Protein AF-A0A7D5S5T1-F1 (afdb_monomer_lite)

Radius of gyration: 18.64 Å; chains: 1; bounding box: 34×25×57 Å

Sequence (97 aa):
MAGKFAATAQLIENKGLSIFADFNPHIQFKKNRHIILLIGQWEYLSALSNTVNHGGYAHLRYNYRLKPLLKWEVLANSNTTGSGICLGGIWQELVRG

Secondary structure (DSSP, 8-state):
-EEEEEEEEEEEEETTTEEEEEEEEEEEEEETTEEEEEEEEEEEEEETTEEEEEEEEEEEEEEEESSSSEEEEEEEEEETTEEEEEEEEEE------

pLDDT: mean 85.53, std 12.43, range [38.59, 95.19]

Structure (mmCIF, N/CA/C/O backbone):
data_AF-A0A7D5S5T1-F1
#
_entry.id   AF-A0A7D5S5T1-F1
#
loop_
_atom_site.group_PDB
_atom_site.id
_atom_site.type_symbol
_atom_site.label_atom_id
_atom_site.label_alt_id
_atom_site.label_comp_id
_atom_site.label_asym_id
_atom_site.label_entity_id
_atom_site.label_seq_id
_atom_site.pdbx_PDB_ins_code
_atom_site.Cartn_x
_atom_site.Cartn_y
_atom_site.Cartn_z
_atom_site.occupancy
_atom_site.B_iso_or_equiv
_atom_site.auth_seq_id
_atom_site.auth_comp_id
_atom_site.auth_asym_id
_atom_site.auth_atom_id
_atom_site.pdbx_PDB_model_num
ATOM 1 N N . MET A 1 1 ? -14.438 11.451 11.894 1.00 59.00 1 MET A N 1
ATOM 2 C CA . MET A 1 1 ? -13.848 10.334 11.116 1.00 59.00 1 MET A CA 1
ATOM 3 C C . MET A 1 1 ? -12.620 10.891 10.425 1.00 59.00 1 MET A C 1
ATOM 5 O O . MET A 1 1 ? -12.734 11.981 9.886 1.00 59.00 1 MET A O 1
ATOM 9 N N . ALA A 1 2 ? -11.461 10.239 10.533 1.00 80.44 2 ALA A N 1
ATOM 10 C CA . ALA A 1 2 ? -10.212 10.770 9.982 1.00 80.44 2 ALA A CA 1
ATOM 11 C C . ALA A 1 2 ? -9.617 9.751 9.008 1.00 80.44 2 ALA A C 1
ATOM 13 O O . ALA A 1 2 ? -9.326 8.617 9.395 1.00 80.44 2 ALA A O 1
ATOM 14 N N . GLY A 1 3 ? -9.488 10.159 7.749 1.00 85.50 3 GLY A N 1
ATOM 15 C CA . GLY A 1 3 ? -8.800 9.417 6.701 1.00 85.50 3 GLY A CA 1
ATOM 16 C C . GLY A 1 3 ? -7.590 10.213 6.230 1.00 85.50 3 GLY A C 1
ATOM 17 O O . GLY A 1 3 ? -7.630 11.443 6.213 1.00 85.50 3 GLY A O 1
ATOM 18 N N . LYS A 1 4 ? -6.516 9.515 5.880 1.00 90.12 4 LYS A N 1
ATOM 19 C CA . LYS A 1 4 ? -5.350 10.074 5.206 1.00 90.12 4 LYS A CA 1
ATOM 20 C C . LYS A 1 4 ? -5.096 9.243 3.961 1.00 90.12 4 LYS A C 1
ATOM 22 O O . LYS A 1 4 ? -5.052 8.019 4.038 1.00 90.12 4 LYS A O 1
ATOM 27 N N . PHE A 1 5 ? -4.950 9.921 2.838 1.00 92.25 5 PHE A N 1
ATOM 28 C CA . PHE A 1 5 ? -4.526 9.335 1.581 1.00 92.25 5 PHE A CA 1
ATOM 29 C C . PHE A 1 5 ? -3.297 10.109 1.123 1.00 92.25 5 PHE A C 1
ATOM 31 O O . PHE A 1 5 ? -3.312 11.340 1.116 1.00 92.25 5 PHE A O 1
ATOM 38 N N . ALA A 1 6 ? -2.244 9.390 0.778 1.00 92.75 6 ALA A N 1
ATOM 39 C CA . ALA A 1 6 ? -1.051 9.920 0.152 1.00 92.75 6 ALA A CA 1
ATOM 40 C C . ALA A 1 6 ? -0.628 8.938 -0.936 1.00 92.75 6 ALA A C 1
ATOM 42 O O . ALA A 1 6 ? -0.770 7.733 -0.772 1.00 92.75 6 ALA A O 1
ATOM 43 N N . ALA A 1 7 ? -0.125 9.442 -2.048 1.00 92.69 7 ALA A N 1
ATOM 44 C CA . ALA A 1 7 ? 0.490 8.613 -3.065 1.00 92.69 7 ALA A CA 1
ATOM 45 C C . ALA A 1 7 ? 1.656 9.394 -3.648 1.00 92.69 7 ALA A C 1
ATOM 47 O O . ALA A 1 7 ? 1.510 10.581 -3.945 1.00 92.69 7 ALA A O 1
ATOM 48 N N . THR A 1 8 ? 2.801 8.742 -3.795 1.00 93.94 8 THR A N 1
ATOM 49 C CA . THR A 1 8 ? 3.931 9.305 -4.531 1.00 93.94 8 THR A CA 1
ATOM 50 C C . THR A 1 8 ? 4.148 8.484 -5.787 1.00 93.94 8 THR A C 1
ATOM 52 O O . THR A 1 8 ? 4.059 7.261 -5.755 1.00 93.94 8 THR A O 1
ATOM 55 N N . ALA A 1 9 ? 4.374 9.169 -6.902 1.00 93.56 9 ALA A N 1
ATOM 56 C CA . ALA A 1 9 ? 4.737 8.558 -8.167 1.00 93.56 9 ALA A CA 1
ATOM 57 C C . ALA A 1 9 ? 6.002 9.251 -8.666 1.00 93.56 9 ALA A C 1
ATOM 59 O O . ALA A 1 9 ? 6.073 10.483 -8.654 1.00 93.56 9 ALA A O 1
ATOM 60 N N . GLN A 1 10 ? 6.988 8.474 -9.089 1.00 93.12 10 GLN A N 1
ATOM 61 C CA . GLN A 1 10 ? 8.233 8.979 -9.637 1.00 93.12 10 GLN A CA 1
ATOM 62 C C . GLN A 1 10 ? 8.513 8.292 -10.966 1.00 93.12 10 GLN A C 1
ATOM 64 O O . GLN A 1 10 ? 8.398 7.078 -11.082 1.00 93.12 10 GLN A O 1
ATOM 69 N N . LEU A 1 11 ? 8.894 9.090 -11.959 1.00 91.31 11 LEU A N 1
ATOM 70 C CA . LEU A 1 11 ? 9.392 8.615 -13.239 1.00 91.31 11 LEU A CA 1
ATOM 71 C C . LEU A 1 11 ? 10.713 9.331 -13.511 1.00 91.31 11 LEU A C 1
ATOM 73 O O . LEU A 1 11 ? 10.757 10.561 -13.538 1.00 91.31 11 LEU A O 1
ATOM 77 N N . ILE A 1 12 ? 11.788 8.568 -13.670 1.00 89.62 12 ILE A N 1
ATOM 78 C CA . ILE A 1 12 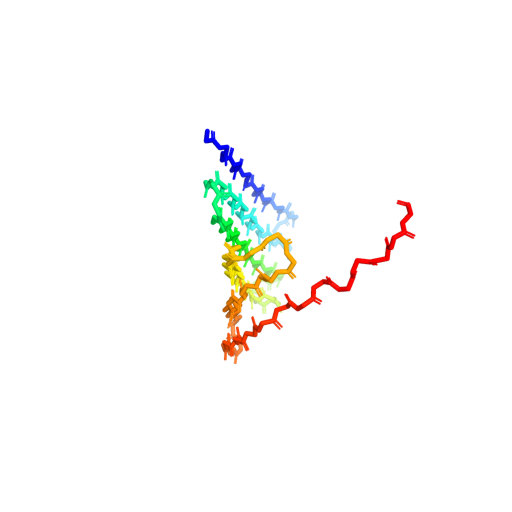? 13.109 9.080 -14.025 1.00 89.62 12 ILE A CA 1
ATOM 79 C C . ILE A 1 12 ? 13.542 8.385 -15.308 1.00 89.62 12 ILE A C 1
ATOM 81 O O . ILE A 1 12 ? 13.625 7.161 -15.365 1.00 89.62 12 ILE A O 1
ATOM 85 N N . GLU A 1 13 ? 13.871 9.178 -16.318 1.00 88.31 13 GLU A N 1
ATOM 86 C CA . GLU A 1 13 ? 14.489 8.710 -17.551 1.00 88.31 13 GLU A CA 1
ATOM 87 C C . GLU A 1 13 ? 15.872 9.348 -17.686 1.00 88.31 13 GLU A C 1
ATOM 89 O O . GLU A 1 13 ? 16.041 10.552 -17.476 1.00 88.31 13 GLU A O 1
ATOM 94 N N . ASN A 1 14 ? 16.875 8.551 -18.045 1.00 84.88 14 ASN A N 1
ATOM 95 C CA . ASN A 1 14 ? 18.224 9.041 -18.290 1.00 84.88 14 ASN A CA 1
ATOM 96 C C . ASN A 1 14 ? 18.653 8.731 -19.724 1.00 84.88 14 ASN A C 1
ATOM 98 O O . ASN A 1 14 ? 19.061 7.606 -19.988 1.00 84.88 14 ASN A O 1
ATOM 102 N N . LYS A 1 15 ? 18.552 9.721 -20.628 1.00 80.31 15 LYS A N 1
ATOM 103 C CA . LYS A 1 15 ? 19.062 9.738 -22.023 1.00 80.31 15 LYS A CA 1
ATOM 104 C C . LYS A 1 15 ? 19.059 8.369 -22.743 1.00 80.31 15 LYS A C 1
ATOM 106 O O . LYS A 1 15 ? 20.042 8.010 -23.387 1.00 80.31 15 LYS A O 1
ATOM 111 N N . GLY A 1 16 ? 17.977 7.597 -22.617 1.00 67.62 16 GLY A N 1
ATOM 112 C CA . GLY A 1 16 ? 17.826 6.273 -23.238 1.00 67.62 16 GLY A CA 1
ATOM 113 C C . GLY A 1 16 ? 18.643 5.126 -22.618 1.00 67.62 16 GLY A C 1
ATOM 114 O O . GLY A 1 16 ? 18.601 4.009 -23.127 1.00 67.62 16 GLY A O 1
ATOM 115 N N . LEU A 1 17 ? 19.376 5.368 -21.530 1.00 81.44 17 LEU A N 1
ATOM 116 C CA . LEU A 1 17 ? 20.167 4.365 -20.822 1.00 81.44 17 LEU A CA 1
ATOM 117 C C . LEU A 1 17 ? 19.375 3.677 -19.708 1.00 81.44 17 LEU A C 1
ATOM 119 O O . LEU A 1 17 ? 19.569 2.483 -19.495 1.00 81.44 17 LEU A O 1
ATOM 123 N N . SER A 1 18 ? 18.499 4.399 -19.001 1.00 85.88 18 SER A N 1
ATOM 124 C CA . SER A 1 18 ? 17.663 3.816 -17.948 1.00 85.88 18 SER A CA 1
ATOM 125 C C . SER A 1 18 ? 16.307 4.499 -17.788 1.00 85.88 18 SER A C 1
ATOM 127 O O . SER A 1 18 ? 16.168 5.705 -17.999 1.00 85.88 18 SER A O 1
ATOM 129 N N . ILE A 1 19 ? 15.321 3.696 -17.389 1.00 89.00 19 ILE A N 1
ATOM 130 C CA . ILE A 1 19 ? 13.965 4.110 -17.031 1.00 89.00 19 ILE A CA 1
ATOM 131 C C . ILE A 1 19 ? 13.676 3.552 -15.642 1.00 89.00 19 ILE A C 1
ATOM 133 O O . ILE A 1 19 ? 13.774 2.345 -15.423 1.00 89.00 19 ILE A O 1
ATOM 137 N N . PHE A 1 20 ? 13.311 4.433 -14.721 1.00 90.81 20 PHE A N 1
ATOM 138 C CA . PHE A 1 20 ? 12.884 4.099 -13.372 1.00 90.81 20 PHE A CA 1
ATOM 139 C C . PHE A 1 20 ? 11.474 4.630 -13.144 1.00 90.81 20 PHE A C 1
ATOM 141 O O . PHE A 1 20 ? 11.214 5.813 -13.368 1.00 90.81 20 PHE A O 1
ATOM 148 N N . ALA A 1 21 ? 10.582 3.761 -12.687 1.00 92.19 21 ALA A N 1
ATOM 149 C CA . ALA A 1 21 ? 9.234 4.100 -12.277 1.00 92.19 21 ALA A CA 1
ATOM 150 C C . ALA A 1 21 ? 8.985 3.564 -10.866 1.00 92.19 21 ALA A C 1
ATOM 152 O O . ALA A 1 21 ? 9.240 2.395 -10.586 1.00 92.19 21 ALA A O 1
ATOM 153 N N . ASP A 1 22 ? 8.460 4.417 -9.998 1.00 93.00 22 ASP A N 1
ATOM 154 C CA . ASP A 1 22 ? 8.073 4.069 -8.636 1.00 93.00 22 ASP A CA 1
AT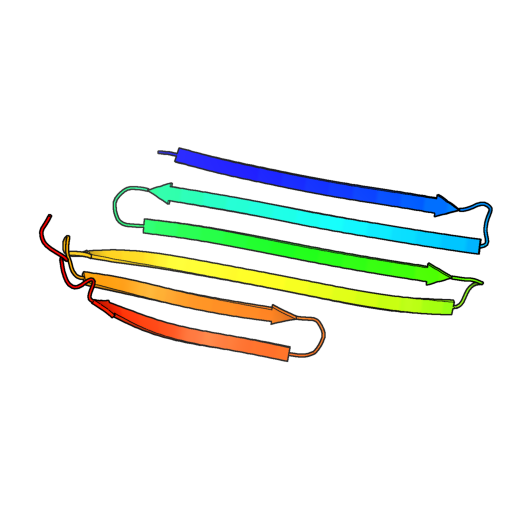OM 155 C C . ASP A 1 22 ? 6.676 4.616 -8.339 1.00 93.00 22 ASP A C 1
ATOM 157 O O . ASP A 1 22 ? 6.319 5.727 -8.745 1.00 93.00 22 ASP A O 1
ATOM 161 N N . PHE A 1 23 ? 5.871 3.814 -7.648 1.00 93.88 23 PHE A N 1
ATOM 162 C CA . PHE A 1 23 ? 4.544 4.193 -7.192 1.00 93.88 23 PHE A CA 1
ATOM 163 C C . PHE A 1 23 ? 4.279 3.677 -5.780 1.00 93.88 23 PHE A C 1
ATOM 165 O O . PHE A 1 23 ? 4.315 2.477 -5.523 1.00 93.88 23 PHE A O 1
ATOM 172 N N . ASN A 1 24 ? 3.947 4.593 -4.875 1.00 93.50 24 ASN A N 1
ATOM 173 C CA . ASN A 1 24 ? 3.861 4.361 -3.437 1.00 93.50 24 ASN A CA 1
ATOM 174 C C . ASN A 1 24 ? 2.546 4.907 -2.853 1.00 93.50 24 ASN A C 1
ATOM 176 O O . ASN A 1 24 ? 2.520 6.002 -2.276 1.00 93.50 24 ASN A O 1
ATOM 180 N N . PRO A 1 25 ? 1.416 4.198 -3.021 1.00 95.06 25 PRO A N 1
ATOM 181 C CA . PRO A 1 25 ? 0.157 4.558 -2.385 1.00 95.06 25 PRO A CA 1
ATOM 182 C C . PRO A 1 25 ? 0.153 4.224 -0.886 1.00 95.06 25 PRO A C 1
ATOM 184 O O . PRO A 1 25 ? 0.537 3.144 -0.446 1.00 95.06 25 PRO A O 1
ATOM 187 N N . HIS A 1 2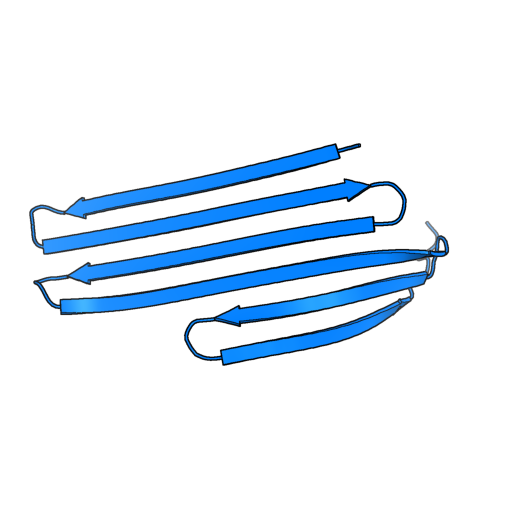6 ? -0.382 5.141 -0.090 1.00 94.62 26 HIS A N 1
ATOM 188 C CA . HIS A 1 26 ? -0.517 5.039 1.354 1.00 94.62 26 HIS A CA 1
ATOM 189 C C . HIS A 1 26 ? -1.899 5.528 1.789 1.00 94.62 26 HIS A C 1
ATOM 191 O O . HIS A 1 26 ? -2.262 6.695 1.628 1.00 94.62 26 HIS A O 1
ATOM 197 N N . ILE A 1 27 ? -2.676 4.638 2.395 1.00 94.69 27 ILE A N 1
ATOM 198 C CA . ILE A 1 27 ? -4.041 4.911 2.832 1.00 94.69 27 ILE A CA 1
ATOM 199 C C . ILE A 1 27 ? -4.175 4.520 4.293 1.00 94.69 27 ILE A C 1
ATOM 201 O O . ILE A 1 27 ? -3.976 3.370 4.670 1.00 94.69 27 ILE A O 1
ATOM 205 N N . GLN A 1 28 ? -4.583 5.469 5.123 1.00 95.00 28 GLN A N 1
ATOM 206 C CA . GLN A 1 28 ? -4.886 5.228 6.521 1.00 95.00 28 GLN A CA 1
ATOM 207 C C . GLN A 1 28 ? -6.310 5.670 6.823 1.00 95.00 28 GLN A C 1
ATOM 209 O O . GLN A 1 28 ? -6.689 6.821 6.612 1.00 95.00 28 GLN A O 1
ATOM 214 N N . PHE A 1 29 ? -7.094 4.768 7.393 1.00 94.31 29 PHE A N 1
ATOM 215 C CA . PHE A 1 29 ? -8.460 5.033 7.792 1.00 94.31 29 PHE A CA 1
ATOM 216 C C . PHE A 1 29 ? -8.658 4.742 9.278 1.00 94.31 29 PHE A C 1
ATOM 218 O O . PHE A 1 29 ? -8.358 3.650 9.757 1.00 94.31 29 PHE A O 1
ATOM 225 N N . LYS A 1 30 ? -9.188 5.714 10.027 1.00 93.31 30 LYS A N 1
ATOM 226 C CA . LYS A 1 30 ? -9.471 5.566 11.457 1.00 93.31 30 LYS A CA 1
ATOM 227 C C . LYS A 1 30 ? -10.919 5.921 11.774 1.00 93.31 30 LYS A C 1
ATOM 229 O O . LYS A 1 30 ? -11.363 7.061 11.589 1.00 93.31 30 LYS A O 1
ATOM 234 N N . LYS A 1 31 ? -11.634 4.955 12.355 1.00 92.25 31 LYS A N 1
ATOM 235 C CA . LYS A 1 31 ? -13.011 5.116 12.834 1.00 92.25 31 LYS A CA 1
ATOM 236 C C . LYS A 1 31 ? -13.211 4.393 14.162 1.00 92.25 31 LYS A C 1
ATOM 238 O O . LYS A 1 31 ? -13.169 3.171 14.231 1.00 92.25 31 LYS A O 1
ATOM 243 N N . ASN A 1 32 ? -13.490 5.155 15.218 1.00 89.38 32 ASN A N 1
ATOM 244 C CA . ASN A 1 32 ? -13.782 4.668 16.570 1.00 89.38 32 ASN A CA 1
ATOM 245 C C . ASN A 1 32 ? -12.718 3.681 17.092 1.00 89.38 32 ASN A C 1
ATOM 247 O O . ASN A 1 32 ? -11.625 4.093 17.477 1.00 89.38 32 ASN A O 1
ATOM 251 N N . ARG A 1 33 ? -13.043 2.383 17.108 1.00 90.38 33 ARG A N 1
ATOM 252 C CA . ARG A 1 33 ? -12.179 1.287 17.572 1.00 90.38 33 ARG A CA 1
ATOM 253 C C . ARG A 1 33 ? -11.380 0.625 16.443 1.00 90.38 33 ARG A C 1
ATOM 255 O O . ARG A 1 33 ? -10.583 -0.257 16.732 1.00 90.38 33 ARG A O 1
ATOM 262 N N . HIS A 1 34 ? -11.571 1.056 15.199 1.00 91.62 34 HIS A N 1
ATOM 263 C CA . HIS A 1 34 ? -10.971 0.478 14.001 1.00 91.62 34 HIS A CA 1
ATOM 264 C C . HIS A 1 34 ? -9.914 1.414 13.418 1.00 91.62 34 HIS A C 1
ATOM 266 O O . HIS A 1 34 ? -10.157 2.613 13.233 1.00 91.62 34 HIS A O 1
ATOM 272 N N . ILE A 1 35 ? -8.752 0.853 13.101 1.00 93.00 35 ILE A N 1
ATOM 273 C CA . ILE A 1 35 ? -7.706 1.510 12.322 1.00 93.00 35 ILE A CA 1
ATOM 274 C C . ILE A 1 35 ? -7.312 0.550 11.207 1.00 93.00 35 ILE A C 1
ATOM 276 O O . ILE A 1 35 ? -6.928 -0.581 11.482 1.00 93.00 35 ILE A O 1
ATOM 280 N N . ILE A 1 36 ? -7.415 1.006 9.967 1.00 93.62 36 ILE A N 1
ATOM 281 C CA . ILE A 1 36 ? -6.965 0.291 8.776 1.00 93.62 36 ILE A CA 1
ATOM 282 C C . ILE A 1 36 ? -5.827 1.100 8.168 1.00 93.62 36 ILE A C 1
ATOM 284 O O . ILE A 1 36 ? -5.907 2.326 8.078 1.00 93.62 36 ILE A O 1
ATOM 288 N N . LEU A 1 37 ? -4.772 0.412 7.768 1.00 94.12 37 LEU A N 1
ATOM 289 C CA . LEU A 1 37 ? -3.634 0.969 7.066 1.00 94.12 37 LEU A CA 1
ATOM 290 C C . LEU A 1 37 ? -3.337 0.067 5.873 1.00 94.12 37 LEU A C 1
ATOM 292 O O . LEU A 1 37 ? -3.092 -1.121 6.051 1.00 94.12 37 LEU A O 1
ATOM 296 N N . LEU A 1 38 ? -3.373 0.641 4.680 1.00 94.81 38 LEU A N 1
ATOM 297 C CA . LEU A 1 38 ? -2.993 -0.002 3.436 1.00 94.81 38 LEU A CA 1
ATOM 298 C C . LEU A 1 38 ? -1.810 0.765 2.855 1.00 94.81 38 LEU A C 1
ATOM 300 O O . LEU A 1 38 ? -1.894 1.975 2.658 1.00 94.81 38 LEU A O 1
ATOM 304 N N . ILE A 1 39 ? -0.721 0.064 2.584 1.00 95.19 39 ILE A N 1
ATOM 305 C CA . ILE A 1 39 ? 0.462 0.614 1.927 1.00 95.19 39 ILE A CA 1
ATOM 306 C C . ILE A 1 39 ? 0.755 -0.272 0.732 1.00 95.19 39 ILE A C 1
ATOM 308 O O . ILE A 1 39 ? 0.752 -1.493 0.858 1.00 95.19 39 ILE A O 1
ATOM 312 N N . GLY A 1 40 ? 0.985 0.339 -0.417 1.00 94.31 40 GLY A N 1
ATOM 313 C CA . GLY A 1 40 ? 1.517 -0.325 -1.589 1.00 94.31 40 GLY A CA 1
ATOM 314 C C . GLY A 1 40 ? 2.812 0.346 -2.007 1.00 94.31 40 GLY A C 1
ATOM 315 O O . GLY A 1 40 ? 2.998 1.537 -1.775 1.00 94.31 40 GLY A O 1
ATOM 316 N N . GLN A 1 41 ? 3.673 -0.432 -2.635 1.00 94.12 41 GLN A N 1
ATOM 317 C CA . GLN A 1 41 ? 4.843 0.030 -3.348 1.00 94.12 41 GLN A CA 1
ATOM 318 C C . GLN A 1 41 ? 4.983 -0.804 -4.612 1.00 94.12 41 GLN A C 1
ATOM 320 O O . GLN A 1 41 ? 4.817 -2.025 -4.579 1.00 94.12 41 GLN A O 1
ATOM 325 N N . TRP A 1 42 ? 5.290 -0.153 -5.719 1.00 93.50 42 TRP A N 1
ATOM 326 C CA . TRP A 1 42 ? 5.629 -0.801 -6.970 1.00 93.50 42 TRP A CA 1
ATOM 327 C C . TRP A 1 42 ? 6.820 -0.089 -7.590 1.00 93.50 42 TRP A C 1
ATOM 329 O O . TRP A 1 42 ? 6.800 1.130 -7.727 1.00 93.50 42 TRP A O 1
ATOM 339 N N . GLU A 1 43 ? 7.840 -0.859 -7.945 1.00 92.88 43 GLU A N 1
ATOM 340 C CA . GLU A 1 43 ? 9.089 -0.383 -8.518 1.00 92.88 43 GLU A CA 1
ATOM 341 C C . GLU A 1 43 ? 9.374 -1.132 -9.821 1.00 92.88 43 GLU A C 1
ATOM 343 O O . GLU A 1 43 ? 9.265 -2.363 -9.910 1.00 92.88 43 GLU A O 1
ATOM 348 N N . TYR A 1 44 ? 9.777 -0.373 -10.832 1.00 92.44 44 TYR A N 1
ATOM 349 C CA . TYR A 1 44 ? 10.245 -0.883 -12.105 1.00 92.44 44 TYR A CA 1
ATOM 350 C C . TYR A 1 44 ? 11.502 -0.129 -12.535 1.00 92.44 44 TYR A C 1
ATOM 352 O O . TYR A 1 44 ? 11.493 1.094 -12.665 1.00 92.44 44 TYR A O 1
ATOM 360 N N . LEU A 1 45 ? 12.579 -0.868 -12.789 1.00 91.56 45 LEU A N 1
ATOM 361 C CA . LEU A 1 45 ? 13.847 -0.334 -13.268 1.00 91.56 45 LEU A CA 1
ATOM 362 C C . LEU A 1 45 ? 14.324 -1.137 -14.477 1.00 91.56 45 LEU A C 1
ATOM 364 O O . LEU A 1 45 ? 14.628 -2.331 -14.383 1.00 91.56 45 LEU A O 1
ATOM 368 N N . SER A 1 46 ? 14.469 -0.448 -15.604 1.00 89.31 46 SER A N 1
ATOM 369 C CA . SER A 1 46 ? 15.112 -0.974 -16.803 1.00 89.31 46 SER A CA 1
ATOM 370 C C . SER A 1 46 ? 16.362 -0.166 -17.135 1.00 89.31 46 SER A C 1
ATOM 372 O O . SER A 1 46 ? 16.374 1.058 -17.001 1.00 89.31 46 SER A O 1
ATOM 374 N N . ALA A 1 47 ? 17.418 -0.851 -17.571 1.00 88.06 47 ALA A N 1
ATOM 375 C CA . ALA A 1 47 ? 18.646 -0.240 -18.061 1.00 88.06 47 ALA A CA 1
ATOM 376 C C . ALA A 1 47 ? 19.121 -0.954 -19.331 1.00 88.06 47 ALA A C 1
ATOM 378 O O . ALA A 1 47 ? 19.087 -2.182 -19.393 1.00 88.06 47 ALA A O 1
ATOM 379 N N . LEU A 1 48 ? 19.570 -0.197 -20.338 1.00 82.62 48 LEU A N 1
ATOM 380 C CA . LEU A 1 48 ? 20.105 -0.712 -21.607 1.00 82.62 48 LEU A CA 1
ATOM 381 C C . LEU A 1 48 ? 19.211 -1.797 -22.245 1.00 82.62 48 LEU A C 1
ATOM 383 O O . LEU A 1 48 ? 19.699 -2.820 -22.716 1.00 82.62 48 LEU A O 1
ATOM 387 N N . SER A 1 49 ? 17.890 -1.583 -22.230 1.00 74.62 49 SER A N 1
ATOM 388 C CA . SER A 1 49 ? 16.867 -2.516 -22.737 1.00 74.62 49 SER A CA 1
ATOM 389 C C . SER A 1 49 ? 16.694 -3.832 -21.957 1.00 74.62 49 SER A C 1
ATOM 391 O O . SER A 1 49 ? 15.910 -4.682 -22.379 1.00 74.62 49 SER A O 1
ATOM 393 N N . ASN A 1 50 ? 17.353 -3.999 -20.808 1.00 82.69 50 ASN A N 1
ATOM 394 C CA . ASN A 1 50 ? 17.147 -5.128 -19.904 1.00 82.69 50 ASN A CA 1
ATOM 395 C C . ASN A 1 50 ? 16.359 -4.696 -18.663 1.00 82.69 50 ASN A C 1
ATOM 397 O O . ASN A 1 50 ? 16.512 -3.580 -18.161 1.00 82.69 50 ASN A O 1
ATOM 401 N N . THR A 1 51 ? 15.496 -5.580 -18.157 1.00 84.88 51 THR A N 1
ATOM 402 C CA . THR A 1 51 ? 14.810 -5.360 -16.874 1.00 84.88 51 THR A CA 1
ATOM 403 C C . THR A 1 51 ? 15.771 -5.736 -15.754 1.00 84.88 51 THR A C 1
ATOM 405 O O . THR A 1 51 ? 16.166 -6.894 -15.649 1.00 84.88 51 THR A O 1
ATOM 408 N N . VAL A 1 52 ? 16.176 -4.749 -14.954 1.00 87.38 52 VAL A N 1
ATOM 409 C CA . VAL A 1 52 ? 17.125 -4.939 -13.846 1.00 87.38 52 VAL A CA 1
ATOM 410 C C . VAL A 1 52 ? 16.374 -5.251 -12.561 1.00 87.38 52 VAL A C 1
ATOM 412 O O . VAL A 1 52 ? 16.774 -6.142 -11.818 1.00 87.38 52 VAL A O 1
ATOM 415 N N . ASN A 1 53 ? 15.277 -4.535 -12.313 1.00 83.62 53 ASN A N 1
ATOM 416 C CA . ASN A 1 53 ? 14.434 -4.770 -11.155 1.00 83.62 53 ASN A CA 1
ATOM 417 C C . ASN A 1 53 ? 12.962 -4.622 -11.531 1.00 83.62 53 ASN A C 1
ATOM 419 O O . ASN A 1 53 ? 12.568 -3.668 -12.203 1.00 83.62 53 ASN A O 1
ATOM 423 N N . HIS A 1 54 ? 12.151 -5.567 -11.077 1.00 88.81 54 HIS A N 1
ATOM 424 C CA . HIS A 1 54 ? 10.711 -5.408 -11.035 1.00 88.81 54 HIS A CA 1
ATOM 425 C C . HIS A 1 54 ? 10.231 -5.978 -9.706 1.00 88.81 54 HIS A C 1
ATOM 427 O O . HIS A 1 54 ? 10.533 -7.117 -9.347 1.00 88.81 54 HIS A O 1
ATOM 433 N N . GLY A 1 55 ? 9.484 -5.182 -8.958 1.00 90.62 55 GLY A N 1
ATOM 434 C CA . GLY A 1 55 ? 9.112 -5.561 -7.611 1.00 90.62 55 GLY A CA 1
ATOM 435 C C . GLY A 1 55 ? 7.906 -4.789 -7.135 1.00 90.62 55 GLY A C 1
ATOM 436 O O . GLY A 1 55 ? 7.664 -3.652 -7.523 1.00 90.62 55 GLY A O 1
ATOM 437 N N . GLY A 1 56 ? 7.120 -5.426 -6.290 1.00 92.44 56 GLY A N 1
ATOM 438 C CA . GLY A 1 56 ? 6.001 -4.792 -5.632 1.00 92.44 56 GLY A CA 1
ATOM 439 C C . GLY A 1 56 ? 5.813 -5.369 -4.249 1.00 92.44 56 GLY A C 1
ATOM 440 O O . GLY A 1 56 ? 6.148 -6.527 -3.986 1.00 92.44 56 GLY A O 1
ATOM 441 N N . TYR A 1 57 ? 5.271 -4.543 -3.373 1.00 93.81 57 TYR A N 1
ATOM 442 C CA . TYR A 1 57 ? 4.905 -4.903 -2.022 1.00 93.81 57 TYR A CA 1
ATOM 443 C C . TYR A 1 57 ? 3.567 -4.263 -1.667 1.00 93.81 57 TYR A C 1
ATOM 445 O O . TYR A 1 57 ? 3.297 -3.114 -2.000 1.00 93.81 57 TYR A O 1
ATOM 453 N N . ALA A 1 58 ? 2.729 -5.012 -0.968 1.00 93.62 58 ALA A N 1
ATOM 454 C CA . ALA A 1 58 ? 1.486 -4.547 -0.394 1.00 93.62 58 ALA A CA 1
ATOM 455 C C . ALA A 1 58 ? 1.429 -4.969 1.076 1.00 93.62 58 ALA A C 1
ATOM 457 O O . ALA A 1 58 ? 1.679 -6.124 1.423 1.00 93.62 58 ALA A O 1
ATOM 458 N N . HIS A 1 59 ? 1.062 -4.022 1.927 1.00 93.38 59 HIS A N 1
ATOM 459 C CA . HIS A 1 59 ? 0.898 -4.176 3.361 1.00 93.38 59 HIS A CA 1
ATOM 460 C C . HIS A 1 59 ? -0.501 -3.744 3.756 1.00 93.38 59 HIS A C 1
ATOM 462 O O . HIS A 1 59 ? -0.863 -2.576 3.610 1.00 93.38 59 HIS A O 1
ATOM 468 N N . LEU A 1 60 ? -1.265 -4.661 4.326 1.00 93.56 60 LEU A N 1
ATOM 469 C CA . LEU A 1 60 ? -2.521 -4.361 4.980 1.00 93.56 60 LEU A CA 1
ATOM 470 C C . LEU A 1 60 ? -2.373 -4.627 6.472 1.00 93.56 60 LEU A C 1
ATOM 472 O O . LEU A 1 60 ? -2.081 -5.741 6.898 1.00 93.56 60 LEU A O 1
ATOM 476 N N . ARG A 1 61 ? -2.646 -3.604 7.272 1.00 93.69 61 ARG A N 1
ATOM 477 C CA . ARG A 1 61 ? -2.709 -3.699 8.724 1.00 93.69 61 ARG A CA 1
ATOM 478 C C . ARG A 1 61 ? -4.071 -3.246 9.205 1.00 93.69 61 ARG A C 1
ATOM 480 O O . ARG A 1 61 ? -4.486 -2.109 8.979 1.00 93.69 61 ARG A O 1
ATOM 487 N N . TYR A 1 62 ? -4.748 -4.128 9.917 1.00 92.94 62 TYR A N 1
ATOM 488 C CA . TYR A 1 62 ? -6.012 -3.846 10.566 1.00 92.94 62 TYR A CA 1
ATOM 489 C C . TYR A 1 62 ? -5.878 -4.009 12.075 1.00 92.94 62 TYR A C 1
ATOM 491 O O . TYR A 1 62 ? -5.547 -5.079 12.573 1.00 92.94 62 TYR A O 1
ATOM 499 N N . ASN A 1 63 ? -6.178 -2.938 12.803 1.00 92.06 63 ASN A N 1
ATOM 500 C CA . ASN A 1 63 ? -6.156 -2.898 14.256 1.00 92.06 63 ASN A CA 1
ATOM 501 C C . ASN A 1 63 ? -7.562 -2.644 14.795 1.00 92.06 63 ASN A C 1
ATOM 503 O O . ASN A 1 63 ? -8.195 -1.633 14.469 1.00 92.06 63 ASN A O 1
ATOM 507 N N . TYR A 1 64 ? -8.012 -3.521 15.689 1.00 90.69 64 TYR A N 1
ATOM 508 C CA . TYR A 1 64 ? -9.268 -3.388 16.413 1.00 90.69 64 TYR A CA 1
ATOM 509 C C . TYR A 1 64 ? -9.032 -3.248 17.917 1.00 90.69 64 TYR A C 1
ATOM 511 O O . TYR A 1 64 ? -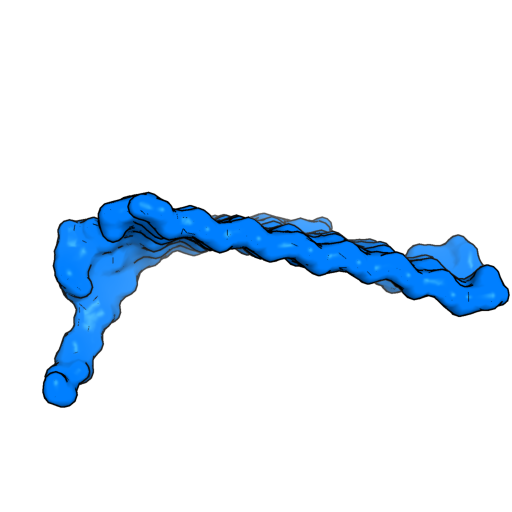8.388 -4.077 18.558 1.00 90.69 64 TYR A O 1
ATOM 519 N N . ARG A 1 65 ? -9.571 -2.187 18.517 1.00 88.00 65 ARG A N 1
ATOM 520 C CA . ARG A 1 65 ? -9.497 -1.948 19.961 1.00 88.00 65 ARG A CA 1
ATOM 521 C C . ARG A 1 65 ? -10.659 -2.651 20.666 1.00 88.00 65 ARG A C 1
ATOM 523 O O . ARG A 1 65 ? -11.783 -2.156 20.633 1.00 88.00 65 ARG A O 1
ATOM 530 N N . LEU A 1 66 ? -10.371 -3.752 21.357 1.00 85.69 66 LEU A N 1
ATOM 531 C CA . LEU A 1 66 ? -11.344 -4.492 22.171 1.00 85.69 66 LEU A CA 1
ATOM 532 C C . LEU A 1 66 ? -11.597 -3.782 23.513 1.00 85.69 66 LEU A C 1
ATOM 534 O O . LEU A 1 66 ? -12.744 -3.534 23.884 1.00 85.69 66 LEU A O 1
ATOM 538 N N . LYS A 1 67 ? -10.518 -3.402 24.211 1.00 83.19 67 LYS A N 1
ATOM 539 C CA . LYS A 1 67 ? -10.510 -2.638 25.476 1.00 83.19 67 LYS A CA 1
ATOM 540 C C . LYS A 1 67 ? -9.412 -1.559 25.424 1.00 83.19 67 LYS A C 1
ATOM 542 O O . LYS A 1 67 ? -8.582 -1.610 24.518 1.00 83.19 67 LYS A O 1
ATOM 547 N N . PRO A 1 68 ? -9.352 -0.588 26.358 1.00 79.75 68 PRO A N 1
ATOM 548 C CA . PRO A 1 68 ? -8.259 0.393 26.389 1.00 79.75 68 PRO A CA 1
ATOM 549 C C . PRO A 1 68 ? -6.854 -0.239 26.365 1.00 79.75 68 PRO A C 1
ATOM 551 O O . PRO A 1 68 ? -5.964 0.300 25.713 1.00 79.75 68 PRO A O 1
ATOM 554 N N . LEU A 1 69 ? -6.704 -1.413 26.990 1.00 81.12 69 LEU A N 1
ATOM 555 C CA . LEU A 1 69 ? -5.449 -2.169 27.118 1.00 81.12 69 LEU A CA 1
ATOM 556 C C . LEU A 1 69 ? -5.283 -3.320 26.111 1.00 81.12 69 LEU A C 1
ATOM 558 O O . LEU A 1 69 ? -4.166 -3.778 25.886 1.00 81.12 69 LEU A O 1
ATOM 562 N N . LEU A 1 70 ? -6.378 -3.786 25.501 1.00 82.56 70 LEU A N 1
ATOM 563 C CA . LEU A 1 70 ? -6.374 -4.958 24.624 1.00 82.56 70 LEU A CA 1
ATOM 564 C C . LEU A 1 70 ? -6.705 -4.555 23.193 1.00 82.56 70 LEU A C 1
ATOM 566 O O . LEU A 1 70 ? -7.802 -4.056 22.905 1.00 82.56 70 LEU A O 1
ATOM 570 N N . LYS A 1 71 ? -5.762 -4.817 22.292 1.00 86.62 71 LYS A N 1
ATOM 571 C CA . LYS A 1 71 ? -5.915 -4.596 20.857 1.00 86.62 71 LYS A CA 1
ATOM 572 C C . LYS A 1 71 ? -5.723 -5.918 20.131 1.00 86.62 71 LYS A C 1
ATOM 574 O O . LYS A 1 71 ? -4.936 -6.759 20.550 1.00 86.62 71 LYS A O 1
ATOM 579 N N . TRP A 1 72 ? -6.463 -6.088 19.053 1.00 88.38 72 TRP A N 1
ATOM 580 C CA . TRP A 1 72 ? -6.279 -7.178 18.113 1.00 88.38 72 TRP A CA 1
ATOM 581 C C . TRP A 1 72 ? -5.735 -6.615 16.815 1.00 88.38 72 TRP A C 1
ATOM 583 O O . TRP A 1 72 ? -6.153 -5.535 16.390 1.00 88.38 72 TRP A O 1
ATOM 593 N N . GLU A 1 73 ? -4.808 -7.343 16.217 1.00 90.06 73 GLU A N 1
ATOM 594 C CA . GLU A 1 73 ? -4.096 -6.938 15.021 1.00 90.06 73 GLU A CA 1
ATOM 595 C C . GLU A 1 73 ? -4.113 -8.064 13.988 1.00 90.06 73 GLU A C 1
ATOM 597 O O . GLU A 1 73 ? -3.875 -9.234 14.295 1.00 90.06 73 GLU A O 1
ATOM 602 N N . VAL A 1 74 ? -4.407 -7.675 12.753 1.00 91.31 74 VAL A N 1
ATOM 603 C CA . VAL A 1 74 ? -4.305 -8.506 11.560 1.00 91.31 74 VAL A CA 1
ATOM 604 C C . VAL A 1 74 ? -3.337 -7.822 10.611 1.00 91.31 74 VAL A C 1
ATOM 606 O O . VAL A 1 74 ? -3.559 -6.673 10.224 1.00 91.31 74 VAL A O 1
ATOM 609 N N . LEU A 1 75 ? -2.282 -8.534 10.233 1.00 90.44 75 LEU A N 1
ATOM 610 C CA . LEU A 1 75 ? -1.357 -8.135 9.183 1.00 90.44 75 LEU A CA 1
ATOM 611 C C . LEU A 1 75 ? -1.508 -9.075 7.995 1.00 90.44 75 LEU A C 1
ATOM 613 O O . LEU A 1 75 ? -1.475 -10.291 8.164 1.00 90.44 75 LEU A O 1
ATOM 617 N N . ALA A 1 76 ? -1.589 -8.513 6.800 1.00 91.44 76 ALA A N 1
ATOM 618 C CA . ALA A 1 76 ? -1.440 -9.246 5.558 1.00 91.44 76 ALA A CA 1
ATOM 619 C C . ALA A 1 76 ? -0.401 -8.538 4.694 1.00 91.44 76 ALA A C 1
ATOM 621 O O . ALA A 1 76 ? -0.493 -7.336 4.454 1.00 91.44 76 ALA A O 1
ATOM 622 N N . ASN A 1 77 ? 0.587 -9.298 4.243 1.00 90.06 77 ASN A N 1
ATOM 623 C CA . ASN A 1 77 ? 1.676 -8.816 3.414 1.00 90.06 77 ASN A CA 1
ATOM 624 C C . ASN A 1 77 ? 1.724 -9.638 2.141 1.00 90.06 77 ASN A C 1
ATOM 626 O O . ASN A 1 77 ? 1.612 -10.862 2.185 1.00 90.06 77 ASN A O 1
ATOM 630 N N . SER A 1 78 ? 1.951 -8.981 1.017 1.00 92.44 78 SER A N 1
ATOM 631 C CA . SER A 1 78 ? 2.261 -9.651 -0.235 1.00 92.44 78 SER A CA 1
ATOM 632 C C . SER A 1 78 ? 3.377 -8.901 -0.926 1.00 92.44 78 SER A C 1
ATOM 634 O O . SER A 1 78 ? 3.415 -7.677 -0.910 1.00 92.44 78 SER A O 1
ATOM 636 N N . ASN A 1 79 ? 4.305 -9.637 -1.508 1.00 91.00 79 ASN A N 1
ATOM 637 C CA . ASN A 1 79 ? 5.302 -9.114 -2.413 1.00 91.00 79 ASN A CA 1
ATOM 638 C C . ASN A 1 79 ? 5.364 -9.991 -3.664 1.00 91.00 79 ASN A C 1
ATOM 640 O O . ASN A 1 79 ? 4.698 -11.020 -3.764 1.00 91.00 79 ASN A O 1
ATOM 644 N N . THR A 1 80 ? 6.191 -9.592 -4.623 1.00 86.25 80 THR A N 1
ATOM 645 C CA . THR A 1 80 ? 6.382 -10.326 -5.883 1.00 86.25 80 THR A CA 1
ATOM 646 C C . THR A 1 80 ? 6.813 -11.785 -5.687 1.00 86.25 80 THR A C 1
ATOM 648 O O . THR A 1 80 ? 6.572 -12.611 -6.560 1.00 86.25 80 THR A O 1
ATOM 651 N N . THR A 1 81 ? 7.418 -12.124 -4.546 1.00 85.75 81 THR A N 1
ATOM 652 C CA . THR A 1 81 ? 7.952 -13.466 -4.265 1.00 85.75 81 THR A CA 1
ATOM 653 C C . THR A 1 81 ? 7.017 -14.324 -3.405 1.00 85.75 81 THR A C 1
ATOM 655 O O . THR A 1 81 ? 7.190 -15.538 -3.345 1.00 85.75 81 THR A O 1
ATOM 658 N N . GLY A 1 82 ? 6.019 -13.742 -2.735 1.00 85.88 82 GLY A N 1
ATOM 659 C CA . GLY A 1 82 ? 5.151 -14.487 -1.831 1.00 85.88 82 GLY A CA 1
ATOM 660 C C . GLY A 1 82 ? 4.153 -13.637 -1.047 1.00 85.88 82 GLY A C 1
ATOM 661 O O . GLY A 1 82 ? 4.027 -12.425 -1.207 1.00 85.88 82 GLY A O 1
ATOM 662 N N . SER A 1 83 ? 3.401 -14.295 -0.172 1.00 89.94 83 SER A N 1
ATOM 663 C CA . SER A 1 83 ? 2.405 -13.646 0.682 1.00 89.94 83 SER A CA 1
ATOM 664 C C . SER A 1 83 ? 2.336 -14.307 2.050 1.00 89.94 83 SER A C 1
ATOM 666 O O . SER A 1 83 ? 2.579 -15.506 2.170 1.00 89.94 83 SER A O 1
ATOM 668 N N . GLY A 1 84 ? 1.956 -13.544 3.071 1.00 88.62 84 GLY A N 1
ATOM 669 C CA . GLY A 1 84 ? 1.794 -14.038 4.433 1.00 88.62 84 GLY A CA 1
ATOM 670 C C . GLY A 1 84 ? 0.733 -13.267 5.209 1.00 88.62 84 GLY A C 1
ATOM 671 O O . GLY A 1 84 ? 0.479 -12.090 4.948 1.00 88.62 84 GLY A O 1
ATOM 672 N N . ILE A 1 85 ? 0.118 -13.946 6.176 1.00 85.56 85 ILE A N 1
ATOM 673 C CA . ILE A 1 85 ? -0.882 -13.377 7.081 1.00 85.56 85 ILE A CA 1
ATOM 674 C C . ILE A 1 85 ? -0.452 -13.677 8.515 1.00 85.56 85 ILE A C 1
ATOM 676 O O . ILE A 1 85 ? -0.125 -14.816 8.841 1.00 85.56 85 ILE A O 1
ATOM 680 N N . CYS A 1 86 ? -0.491 -12.661 9.372 1.00 83.38 86 CYS A N 1
ATOM 681 C CA . CYS A 1 86 ? -0.212 -12.771 10.798 1.00 83.38 86 CYS A CA 1
ATOM 682 C C . CYS A 1 86 ? -1.419 -12.260 11.590 1.00 83.38 86 CYS A C 1
ATOM 684 O O . CYS A 1 86 ? -1.915 -11.160 11.343 1.00 83.38 86 CYS A O 1
ATOM 686 N N . LEU A 1 87 ? -1.874 -13.050 12.562 1.00 85.00 87 LEU A N 1
ATOM 687 C CA . LEU A 1 87 ? -2.958 -12.696 13.477 1.00 85.00 87 LEU A CA 1
ATOM 688 C C . LEU A 1 87 ? -2.403 -12.670 14.898 1.00 85.00 87 LEU A C 1
ATOM 690 O O . LEU A 1 87 ? -1.700 -13.598 15.298 1.00 85.00 87 LEU A O 1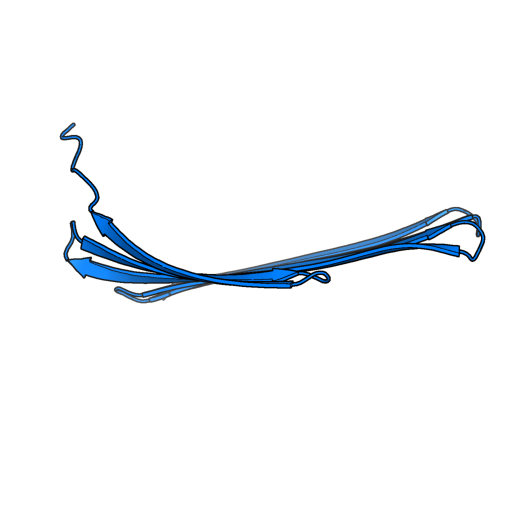
ATOM 694 N N . GLY A 1 88 ? -2.714 -11.629 15.668 1.00 77.12 88 GLY A N 1
ATOM 695 C CA . GLY A 1 88 ? -2.198 -11.514 17.027 1.00 77.12 88 GLY A CA 1
ATOM 696 C C . GLY A 1 88 ? -2.998 -10.576 17.921 1.00 77.12 88 GLY A C 1
ATOM 697 O O . GLY A 1 88 ? -3.529 -9.552 17.490 1.00 77.12 88 GLY A O 1
ATOM 698 N N . GLY A 1 89 ? -3.064 -10.923 19.205 1.00 72.38 89 GLY A N 1
ATOM 699 C CA . GLY A 1 89 ? -3.487 -10.006 20.258 1.00 72.38 89 GLY A CA 1
ATOM 700 C C . GLY A 1 89 ? -2.280 -9.243 20.794 1.00 72.38 89 GLY A C 1
ATOM 701 O O . GLY A 1 89 ? -1.288 -9.856 21.173 1.00 72.38 89 GLY A O 1
ATOM 702 N N . ILE A 1 90 ? -2.371 -7.915 20.860 1.00 65.94 90 ILE A N 1
ATOM 703 C CA . ILE A 1 90 ? -1.368 -7.072 21.510 1.00 65.94 90 ILE A CA 1
ATOM 704 C C . ILE A 1 90 ? -1.924 -6.635 22.861 1.00 65.94 90 ILE A C 1
ATOM 706 O O . ILE A 1 90 ? -2.888 -5.863 22.944 1.00 65.94 90 ILE A O 1
ATOM 710 N N . TRP A 1 91 ? -1.284 -7.122 23.920 1.00 51.66 91 TRP A N 1
ATOM 711 C CA . TRP A 1 91 ? -1.404 -6.567 25.260 1.00 51.66 91 TRP A CA 1
ATOM 712 C C . TRP A 1 91 ? -0.433 -5.398 25.370 1.00 51.66 91 TRP A C 1
ATOM 714 O O . TRP A 1 91 ? 0.772 -5.577 25.226 1.00 51.66 91 TRP A O 1
ATOM 724 N N . GLN A 1 92 ? -0.947 -4.186 25.576 1.00 57.09 92 GLN A N 1
ATOM 725 C CA . GLN A 1 92 ? -0.073 -3.083 25.961 1.00 57.09 92 GLN A CA 1
ATOM 726 C C . GLN A 1 92 ? 0.018 -3.078 27.479 1.00 57.09 92 GLN A C 1
ATOM 728 O O . GLN A 1 92 ? -0.930 -2.667 28.149 1.00 57.09 92 GLN A O 1
ATOM 733 N N . GLU A 1 93 ? 1.141 -3.558 28.014 1.00 49.81 93 GLU A N 1
ATOM 734 C CA . GLU A 1 93 ? 1.491 -3.244 29.392 1.00 49.81 93 GLU A CA 1
ATOM 735 C C . GLU A 1 93 ? 1.592 -1.727 29.515 1.00 49.81 93 GLU A C 1
ATOM 737 O O . GLU A 1 93 ? 2.286 -1.040 28.761 1.00 49.81 93 GLU A O 1
ATOM 742 N N . LEU A 1 94 ? 0.793 -1.201 30.430 1.00 47.25 94 LEU A N 1
ATOM 743 C CA . LEU A 1 94 ? 0.762 0.203 30.764 1.00 47.25 94 LEU A CA 1
ATOM 744 C C . LEU A 1 94 ? 2.054 0.462 31.544 1.00 47.25 94 LEU A C 1
ATOM 746 O O . LEU A 1 94 ? 2.083 0.252 32.755 1.00 47.25 94 LEU A O 1
ATOM 750 N N . VAL A 1 95 ? 3.133 0.876 30.866 1.00 49.56 95 VAL A N 1
ATOM 751 C CA . VAL A 1 95 ? 4.232 1.564 31.553 1.00 49.56 95 VAL A CA 1
ATOM 752 C C . VAL A 1 95 ? 3.606 2.839 32.102 1.00 49.56 95 VAL A C 1
ATOM 754 O O . VAL A 1 95 ? 3.379 3.808 31.381 1.00 49.56 95 VAL A O 1
ATOM 757 N N . ARG A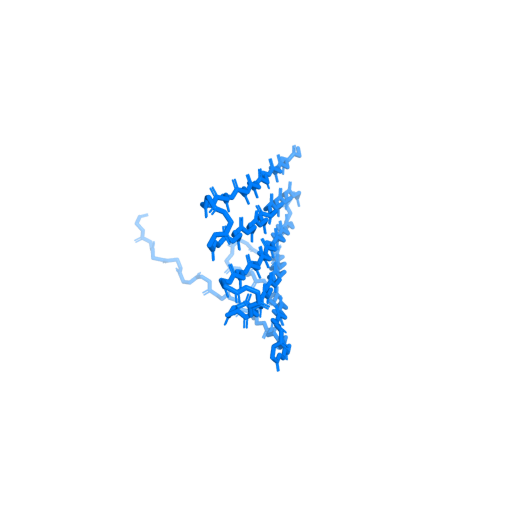 1 96 ? 3.181 2.750 33.362 1.00 40.69 96 ARG A N 1
ATOM 758 C CA . ARG A 1 96 ? 2.658 3.849 34.162 1.00 40.69 96 ARG A CA 1
ATOM 759 C C . ARG A 1 96 ? 3.767 4.892 34.272 1.00 40.69 96 ARG A C 1
ATOM 761 O O . ARG A 1 96 ? 4.724 4.677 35.008 1.00 40.69 96 ARG A O 1
ATOM 768 N N . GLY A 1 97 ? 3.637 5.966 33.502 1.00 38.59 97 GLY A N 1
ATOM 769 C CA . GLY A 1 97 ? 4.180 7.279 33.836 1.00 38.59 97 GLY A CA 1
ATOM 770 C C . GLY A 1 97 ? 3.069 8.103 34.454 1.00 38.59 97 GLY A C 1
ATOM 771 O O . GLY A 1 97 ? 1.956 8.063 33.878 1.00 38.59 97 GLY A O 1
#

Foldseek 3Di:
DDKDWDKDWDWDDDPQFKIKIKIWIWIWDDDDQKIKIKIKIWIWMDGPNHTPDTKMKIWIKIWGDPDPQKIWIWIWMDMPVGIDIDTDIDGDDPPDD